Protein AF-A0A133ZIZ9-F1 (afdb_monomer)

Secondary structure (DSSP, 8-state):
---------EEEE--SB-TTS-BSS-TTSPPPPTTEEEE-SSEEEEEETTEEEEEEE-TT--HHHHHHH--S-EEE-----------

Radius of gyration: 14.5 Å; Cα contacts (8 Å, |Δi|>4): 135; chains: 1; bounding box: 39×45×33 Å

Foldseek 3Di:
DDPDPPLQQAEDEDEQAPPVRAGCQEDPRPDDPASYWYDYQFFIWHHHPPAIETAGGHPPHDPVNCVVSHHDDHHYDHPPPPDPPDD

pLDDT: mean 75.47, std 16.47, range [37.94, 91.62]

Nearest PDB structures (foldseek):
  3rrl-assembly1_D  TM=8.621E-01  e=2.960E-04  Helicobacter pylori
  3cdk-assembly1_B  TM=8.572E-01  e=9.638E-04  Bacillus subtilis
  8k9h-assembly2_E  TM=9.363E-01  e=7.860E-03  Fusobacterium nucleatum
  5dbn-assembly1_D  TM=8.194E-01  e=1.091E-02  Escherichia coli DH5[alpha]
  8k9h-assembly2_C  TM=9.399E-01  e=1.514E-02  Fusobacterium nucleatum

Structure (mmCIF, N/CA/C/O backbone):
data_AF-A0A133ZIZ9-F1
#
_entry.id   AF-A0A133ZIZ9-F1
#
loop_
_atom_site.group_PDB
_atom_site.id
_atom_site.type_symbol
_atom_site.label_atom_id
_atom_site.label_alt_id
_atom_site.label_comp_id
_atom_site.label_asym_id
_atom_site.label_entity_id
_atom_site.label_seq_id
_atom_site.pdbx_PDB_ins_code
_atom_site.Cartn_x
_atom_site.Cartn_y
_atom_site.Cartn_z
_atom_site.occupancy
_atom_site.B_iso_or_equiv
_atom_site.auth_seq_id
_atom_site.auth_comp_id
_atom_site.auth_asym_id
_atom_site.auth_atom_id
_atom_site.pdbx_PDB_model_num
ATOM 1 N N . MET A 1 1 ? 26.187 -27.800 14.305 1.00 38.00 1 MET A N 1
ATOM 2 C CA . MET A 1 1 ? 24.833 -27.551 13.767 1.00 38.00 1 MET A CA 1
ATOM 3 C C . MET A 1 1 ? 24.475 -26.107 14.071 1.00 38.00 1 MET A C 1
ATOM 5 O O . MET A 1 1 ? 24.126 -25.811 15.204 1.00 38.00 1 MET A O 1
ATOM 9 N N . ALA A 1 2 ? 24.676 -25.199 13.115 1.00 37.94 2 ALA A N 1
ATOM 10 C CA . ALA A 1 2 ? 24.287 -23.801 13.266 1.00 37.94 2 ALA A CA 1
ATOM 11 C C . ALA A 1 2 ? 22.808 -23.681 12.884 1.00 37.94 2 ALA A C 1
ATOM 13 O O . ALA A 1 2 ? 22.442 -23.903 11.731 1.00 37.94 2 ALA A O 1
ATOM 14 N N . ALA A 1 3 ? 21.958 -23.418 13.872 1.00 42.69 3 ALA A N 1
ATOM 15 C CA . ALA A 1 3 ? 20.562 -23.109 13.638 1.00 42.69 3 ALA A CA 1
ATOM 16 C C .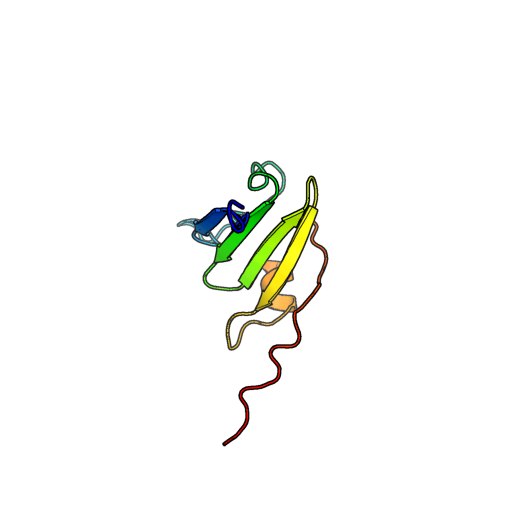 ALA A 1 3 ? 20.467 -21.748 12.936 1.00 42.69 3 ALA A C 1
ATOM 18 O O . ALA A 1 3 ? 20.842 -20.729 13.506 1.00 42.69 3 ALA A O 1
ATOM 19 N N . GLN A 1 4 ? 20.000 -21.783 11.688 1.00 41.06 4 GLN A N 1
ATOM 20 C CA . GLN A 1 4 ? 19.054 -20.831 11.113 1.00 41.06 4 GLN A CA 1
ATOM 21 C C . GLN A 1 4 ? 19.332 -19.362 11.476 1.00 41.06 4 GLN A C 1
ATOM 23 O O . GLN A 1 4 ? 18.686 -18.781 12.349 1.00 41.06 4 GLN A O 1
ATOM 28 N N . ALA A 1 5 ? 20.259 -18.736 10.744 1.00 41.97 5 ALA A N 1
ATOM 29 C CA . ALA A 1 5 ? 20.119 -17.314 10.469 1.00 41.97 5 ALA A CA 1
ATOM 30 C C . ALA A 1 5 ? 18.809 -17.190 9.687 1.00 41.97 5 ALA A C 1
ATOM 32 O O . ALA A 1 5 ? 18.761 -17.487 8.497 1.00 41.97 5 ALA A O 1
ATOM 33 N N . ALA A 1 6 ? 17.717 -16.927 10.403 1.00 44.31 6 ALA A N 1
ATOM 34 C CA . ALA A 1 6 ? 16.461 -16.567 9.786 1.00 44.31 6 ALA A CA 1
ATOM 35 C C . ALA A 1 6 ? 16.766 -15.342 8.930 1.00 44.31 6 ALA A C 1
ATOM 37 O O . ALA A 1 6 ? 17.056 -14.271 9.468 1.00 44.31 6 ALA A O 1
ATOM 38 N N . ASP A 1 7 ? 16.781 -15.570 7.624 1.00 51.22 7 ASP A N 1
ATOM 39 C CA . ASP A 1 7 ? 16.706 -14.573 6.578 1.00 51.22 7 ASP A CA 1
ATOM 40 C C . ASP A 1 7 ? 15.440 -13.755 6.855 1.00 51.22 7 ASP A C 1
ATOM 42 O O . ASP A 1 7 ? 14.316 -14.137 6.530 1.00 51.22 7 ASP A O 1
ATOM 46 N N . ARG A 1 8 ? 15.585 -12.747 7.717 1.00 55.06 8 ARG A N 1
ATOM 47 C CA . ARG A 1 8 ? 14.492 -11.857 8.073 1.00 55.06 8 ARG A CA 1
ATOM 48 C C . ARG A 1 8 ? 14.522 -10.792 6.994 1.00 55.06 8 ARG A C 1
ATOM 50 O O . ARG A 1 8 ? 15.519 -10.065 6.960 1.00 55.06 8 ARG A O 1
ATOM 57 N N . PRO A 1 9 ? 13.480 -10.685 6.150 1.00 59.03 9 PRO A N 1
ATOM 58 C CA . PRO A 1 9 ? 13.439 -9.647 5.138 1.00 59.03 9 PRO A CA 1
ATOM 59 C C . PRO A 1 9 ? 13.697 -8.308 5.821 1.00 59.03 9 PRO A C 1
ATOM 61 O O . PRO A 1 9 ? 13.140 -8.025 6.891 1.00 59.03 9 PRO A O 1
ATOM 64 N N . SER A 1 10 ? 14.596 -7.513 5.246 1.00 73.19 10 SER A N 1
ATOM 65 C CA . SER A 1 10 ? 14.942 -6.217 5.823 1.00 73.19 10 SER A CA 1
ATOM 66 C C . SER A 1 10 ? 13.674 -5.368 5.861 1.00 73.19 10 SER A C 1
ATOM 68 O O . SER A 1 10 ? 13.010 -5.191 4.842 1.00 73.19 10 SER A O 1
ATOM 70 N N . ALA A 1 11 ? 13.279 -4.900 7.044 1.00 78.94 11 ALA A N 1
ATOM 71 C CA . ALA A 1 11 ? 12.071 -4.100 7.194 1.00 78.94 11 ALA A CA 1
ATOM 72 C C . ALA A 1 11 ? 12.403 -2.622 6.964 1.00 78.94 11 ALA A C 1
ATOM 74 O O . ALA A 1 11 ? 13.152 -2.023 7.737 1.00 78.94 11 ALA A O 1
ATOM 75 N N . LEU A 1 12 ? 11.829 -2.036 5.918 1.00 81.81 12 LEU A N 1
ATOM 76 C CA . LEU A 1 12 ? 11.891 -0.611 5.631 1.00 81.81 12 LEU A CA 1
ATOM 77 C C . LEU A 1 12 ? 10.575 0.033 6.068 1.00 81.81 12 LEU A C 1
ATOM 79 O O . LEU A 1 12 ? 9.519 -0.229 5.495 1.00 81.81 12 LEU A O 1
ATOM 83 N N . VAL A 1 13 ? 10.635 0.882 7.091 1.00 83.19 13 VAL A N 1
ATOM 84 C CA . VAL A 1 13 ? 9.493 1.705 7.500 1.00 83.19 13 VAL A CA 1
ATOM 85 C C . VAL A 1 13 ? 9.637 3.061 6.830 1.00 83.19 13 VAL A C 1
ATOM 87 O O . VAL A 1 13 ? 10.630 3.751 7.059 1.00 83.19 13 VAL A O 1
ATOM 90 N N . GLN A 1 14 ? 8.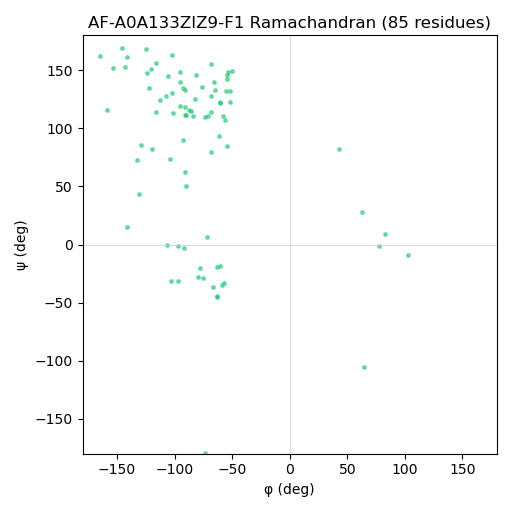665 3.440 6.006 1.00 82.25 14 GLN A N 1
ATOM 91 C CA . GLN A 1 14 ? 8.670 4.742 5.346 1.00 82.25 14 GLN A CA 1
ATOM 92 C C . GLN A 1 14 ? 7.272 5.347 5.266 1.00 82.25 14 GLN A C 1
ATOM 94 O O . GLN A 1 14 ? 6.251 4.653 5.344 1.00 82.25 14 GLN A O 1
ATOM 99 N N . GLU A 1 15 ? 7.237 6.656 5.047 1.00 83.31 15 GLU A N 1
ATOM 100 C CA . GLU A 1 15 ? 6.001 7.344 4.712 1.00 83.31 15 GLU A CA 1
ATOM 101 C C . GLU A 1 15 ? 5.487 6.885 3.341 1.00 83.31 15 GLU A C 1
ATOM 103 O O . GLU A 1 15 ? 6.242 6.663 2.397 1.00 83.31 15 GLU A O 1
ATOM 108 N N . HIS A 1 16 ? 4.171 6.712 3.230 1.00 80.44 16 HIS A N 1
ATOM 109 C CA . HIS A 1 16 ? 3.543 6.298 1.971 1.00 80.44 16 HIS A CA 1
ATOM 110 C C . HIS A 1 16 ? 3.379 7.465 0.989 1.00 80.44 16 HIS A C 1
ATOM 112 O O . HIS A 1 16 ? 3.322 7.275 -0.225 1.00 80.44 16 HIS A O 1
ATOM 118 N N . LEU A 1 17 ? 3.261 8.672 1.543 1.00 80.94 17 LEU A N 1
ATOM 119 C CA . LEU A 1 17 ? 3.095 9.923 0.820 1.00 80.94 17 LEU A CA 1
ATOM 120 C C . LEU A 1 17 ? 4.208 10.872 1.256 1.00 80.94 17 LEU A C 1
ATOM 122 O O . LEU A 1 17 ? 4.616 10.838 2.416 1.00 80.94 17 LEU A O 1
ATOM 126 N N . ASP A 1 18 ? 4.659 11.731 0.354 1.00 81.44 18 ASP A N 1
ATOM 127 C CA . ASP A 1 18 ? 5.597 12.794 0.680 1.00 81.44 18 ASP A CA 1
ATOM 128 C C . ASP A 1 18 ? 4.919 13.928 1.479 1.00 81.44 18 ASP A C 1
ATOM 130 O O . ASP A 1 18 ? 3.720 13.898 1.783 1.00 81.44 18 ASP A O 1
ATOM 134 N N . ALA A 1 19 ? 5.688 14.966 1.817 1.00 80.88 19 ALA A N 1
ATOM 135 C CA . ALA A 1 19 ? 5.182 16.131 2.545 1.00 80.88 19 ALA A CA 1
ATOM 136 C C . ALA A 1 19 ? 4.113 16.936 1.772 1.00 80.88 19 ALA A C 1
ATOM 138 O O . ALA A 1 19 ? 3.365 17.694 2.387 1.00 80.88 19 ALA A O 1
ATOM 139 N N . ALA A 1 20 ? 4.032 16.776 0.448 1.00 79.25 20 ALA A N 1
ATOM 140 C CA . ALA A 1 20 ? 3.015 17.377 -0.412 1.00 79.25 20 ALA A CA 1
ATOM 141 C C . ALA A 1 20 ? 1.786 16.463 -0.603 1.00 79.25 20 ALA A C 1
ATOM 143 O O . ALA A 1 20 ? 0.812 16.868 -1.239 1.00 79.25 20 ALA A O 1
ATOM 144 N N . GLY A 1 21 ? 1.803 15.251 -0.036 1.00 76.56 21 GLY A N 1
ATOM 145 C CA . GLY A 1 21 ? 0.747 14.254 -0.175 1.00 76.56 21 GLY A CA 1
ATOM 146 C C . GLY A 1 21 ? 0.830 13.429 -1.461 1.00 76.56 21 GLY A C 1
ATOM 147 O O . GLY A 1 21 ? -0.104 12.679 -1.747 1.00 76.56 21 GLY A O 1
ATOM 148 N N . ALA A 1 22 ? 1.913 13.543 -2.233 1.00 78.62 22 ALA A N 1
ATOM 149 C CA . ALA A 1 22 ? 2.132 12.750 -3.434 1.00 78.62 22 ALA A CA 1
ATOM 150 C C . ALA A 1 22 ? 2.679 11.356 -3.079 1.00 78.62 22 ALA A C 1
ATOM 152 O O . ALA A 1 22 ? 3.422 11.204 -2.107 1.00 78.62 22 ALA A O 1
ATOM 153 N N . PRO A 1 23 ? 2.316 10.311 -3.836 1.00 80.06 23 PRO A N 1
ATOM 154 C CA . PRO A 1 23 ? 2.720 8.948 -3.529 1.00 80.06 23 PRO A CA 1
ATOM 155 C C . PRO A 1 23 ? 4.223 8.734 -3.722 1.00 80.06 23 PRO A C 1
ATOM 157 O O . PRO A 1 23 ? 4.766 9.000 -4.792 1.00 80.06 23 PRO A O 1
ATOM 160 N N . MET A 1 24 ? 4.891 8.206 -2.692 1.00 79.00 24 MET A N 1
ATOM 161 C CA . MET A 1 24 ? 6.330 7.899 -2.753 1.00 79.00 24 MET A CA 1
ATOM 162 C C . MET A 1 24 ? 6.623 6.602 -3.520 1.00 79.00 24 MET A C 1
ATOM 164 O O . MET A 1 24 ? 7.737 6.381 -4.001 1.00 79.00 24 MET A O 1
ATOM 168 N N . LEU A 1 25 ? 5.607 5.748 -3.649 1.00 75.50 25 LEU A N 1
ATOM 169 C CA . LEU A 1 25 ? 5.621 4.542 -4.465 1.00 75.50 25 LEU A CA 1
ATOM 170 C C . LEU A 1 25 ? 5.064 4.891 -5.843 1.00 75.50 25 LEU A C 1
ATOM 172 O O . LEU A 1 25 ? 3.856 4.827 -6.046 1.00 75.50 25 LEU A O 1
ATOM 176 N N . GLY A 1 26 ? 5.921 5.303 -6.779 1.00 66.00 26 GLY A N 1
ATOM 177 C CA . GLY A 1 26 ? 5.483 5.766 -8.098 1.00 66.00 26 GLY A CA 1
ATOM 178 C C . GLY A 1 26 ? 6.419 5.434 -9.248 1.00 66.00 26 GLY A C 1
ATOM 179 O O . GLY A 1 26 ? 7.553 5.006 -9.045 1.00 66.00 26 GLY A O 1
ATOM 180 N N . ALA A 1 27 ? 5.920 5.645 -10.468 1.00 49.34 27 ALA A N 1
ATOM 181 C CA . ALA A 1 27 ? 6.673 5.461 -11.701 1.00 49.34 27 ALA A CA 1
ATOM 182 C C . ALA A 1 27 ? 7.934 6.346 -11.692 1.00 49.34 27 ALA A C 1
ATOM 184 O O . ALA A 1 27 ? 7.843 7.572 -11.736 1.00 49.34 27 ALA A O 1
ATOM 185 N N . GLY A 1 28 ? 9.108 5.714 -11.593 1.00 54.19 28 GLY A N 1
ATOM 186 C CA . GLY A 1 28 ? 10.414 6.379 -11.490 1.00 54.19 28 GLY A CA 1
ATOM 187 C C . GLY A 1 28 ? 11.020 6.406 -10.081 1.00 54.19 28 GLY A C 1
ATOM 188 O O . GLY A 1 28 ? 12.191 6.754 -9.943 1.00 54.19 28 GLY A O 1
ATOM 189 N N . SER A 1 29 ? 10.273 6.004 -9.047 1.00 60.19 29 SER A N 1
ATOM 190 C CA . SER A 1 29 ? 10.833 5.729 -7.721 1.00 60.19 29 SER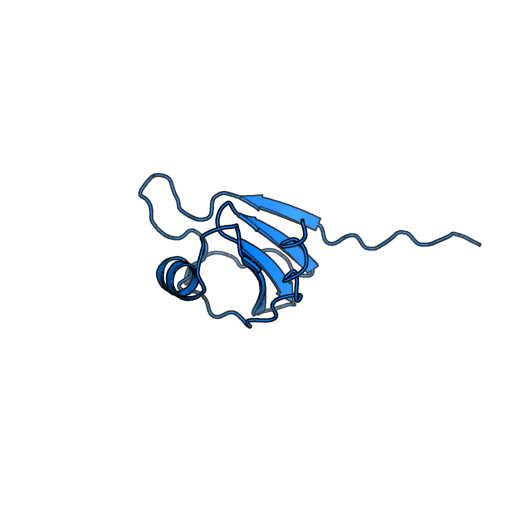 A CA 1
ATOM 191 C C . SER A 1 29 ? 11.555 4.385 -7.761 1.00 60.19 29 SER A C 1
ATOM 193 O O . SER A 1 29 ? 11.043 3.421 -8.336 1.00 60.19 29 SER A O 1
ATOM 195 N N . ALA A 1 30 ? 12.756 4.314 -7.185 1.00 64.75 30 ALA A N 1
ATOM 196 C CA . ALA A 1 30 ? 13.454 3.043 -7.060 1.00 64.75 30 ALA A CA 1
ATOM 197 C C . ALA A 1 30 ? 12.584 2.101 -6.219 1.00 64.75 30 ALA A C 1
ATOM 199 O O . ALA A 1 30 ? 12.233 2.429 -5.082 1.00 64.75 30 ALA A O 1
ATOM 200 N N . LEU A 1 31 ? 12.219 0.947 -6.784 1.00 71.50 31 LEU A N 1
ATOM 201 C CA . LEU A 1 31 ? 11.572 -0.101 -6.007 1.00 71.50 31 LEU A CA 1
ATOM 202 C C . LEU A 1 31 ? 12.458 -0.435 -4.799 1.00 71.50 31 LEU A C 1
ATOM 204 O O . LEU A 1 31 ? 13.690 -0.417 -4.924 1.00 71.50 31 LEU A O 1
ATOM 208 N N . PRO A 1 32 ? 11.859 -0.721 -3.629 1.00 75.12 32 PRO A N 1
ATOM 209 C CA . PRO A 1 32 ? 12.637 -1.175 -2.493 1.00 75.12 32 PRO A CA 1
ATOM 210 C C . PRO A 1 32 ? 13.461 -2.407 -2.902 1.00 75.12 32 PRO A C 1
ATOM 212 O O . PRO A 1 32 ? 12.992 -3.197 -3.729 1.00 75.12 32 PRO A O 1
ATOM 215 N N . PRO A 1 33 ? 14.675 -2.577 -2.344 1.00 79.06 33 PRO A N 1
ATOM 216 C CA . PRO A 1 33 ? 15.548 -3.697 -2.683 1.00 79.06 33 PRO A CA 1
ATOM 217 C C . PRO A 1 33 ? 14.792 -5.026 -2.596 1.00 79.06 33 PRO A C 1
ATOM 219 O O . PRO A 1 33 ? 13.886 -5.124 -1.768 1.00 79.06 33 PRO A O 1
ATOM 222 N N . PRO A 1 34 ? 15.125 -6.050 -3.396 1.00 79.62 34 PRO A N 1
ATOM 223 C CA . PRO A 1 34 ? 14.470 -7.354 -3.294 1.00 79.62 34 PRO A CA 1
ATOM 224 C C . PRO A 1 34 ? 14.531 -7.896 -1.858 1.00 79.62 34 PRO A C 1
ATOM 226 O O . PRO A 1 34 ? 15.467 -7.586 -1.121 1.00 79.62 34 PRO A O 1
ATOM 229 N N . GLU A 1 35 ? 13.515 -8.666 -1.456 1.00 80.75 35 GLU A N 1
ATOM 230 C CA . GLU A 1 35 ? 13.418 -9.262 -0.110 1.00 80.75 35 GLU A CA 1
ATOM 231 C C . GLU A 1 35 ? 13.328 -8.210 1.016 1.00 80.75 35 GLU A C 1
ATOM 233 O O . GLU A 1 35 ? 13.701 -8.439 2.169 1.00 80.75 35 GLU A O 1
ATOM 238 N N . THR A 1 36 ? 12.788 -7.033 0.688 1.00 84.00 36 THR A N 1
ATOM 239 C CA . THR A 1 36 ? 12.512 -5.951 1.637 1.00 84.00 36 THR A CA 1
ATOM 240 C C . THR A 1 36 ? 11.025 -5.915 1.966 1.00 84.00 36 THR A C 1
ATOM 242 O O . THR A 1 36 ? 10.160 -5.880 1.090 1.00 84.00 36 THR A O 1
ATOM 245 N N . CYS A 1 37 ? 10.719 -5.875 3.259 1.00 85.81 37 CYS A N 1
ATOM 246 C CA . CYS A 1 37 ? 9.369 -5.658 3.754 1.00 85.81 37 CYS A CA 1
ATOM 247 C C . CYS A 1 37 ? 9.148 -4.158 3.952 1.00 85.81 37 CYS A C 1
ATOM 249 O O . CYS A 1 37 ? 9.744 -3.545 4.835 1.00 85.81 37 CYS A O 1
ATOM 251 N N . LEU A 1 38 ? 8.296 -3.563 3.129 1.00 86.81 38 LEU A N 1
ATOM 252 C CA . LEU A 1 38 ? 7.931 -2.162 3.209 1.00 86.81 38 LEU A CA 1
ATOM 253 C C . LEU A 1 38 ? 6.707 -1.977 4.102 1.00 86.81 38 LEU A C 1
ATOM 255 O O . LEU A 1 38 ? 5.616 -2.442 3.781 1.00 86.81 38 LEU A O 1
ATOM 259 N N . ILE A 1 39 ? 6.855 -1.237 5.192 1.00 86.19 39 ILE A N 1
ATOM 260 C CA . ILE A 1 39 ? 5.756 -0.938 6.109 1.00 86.19 39 ILE A CA 1
ATOM 261 C C . ILE A 1 39 ? 5.452 0.551 6.031 1.00 86.19 39 ILE A C 1
ATOM 263 O O . ILE A 1 39 ? 6.318 1.394 6.252 1.00 86.19 39 ILE A O 1
ATOM 267 N N . THR A 1 40 ? 4.197 0.865 5.737 1.00 86.81 40 THR A N 1
ATOM 268 C CA . THR A 1 40 ? 3.684 2.233 5.707 1.00 86.81 40 THR A CA 1
ATOM 269 C C . THR A 1 40 ? 2.476 2.363 6.629 1.00 86.81 40 THR A C 1
ATOM 271 O O . THR A 1 40 ? 1.890 1.362 7.045 1.00 86.81 40 THR A O 1
ATOM 274 N N . ARG A 1 41 ? 2.033 3.596 6.897 1.00 86.81 41 ARG A N 1
ATOM 275 C CA . ARG A 1 41 ? 0.804 3.842 7.674 1.00 86.81 41 ARG A CA 1
ATOM 276 C C . ARG A 1 41 ? -0.472 3.254 7.056 1.00 86.81 41 ARG A C 1
ATOM 278 O O . ARG A 1 41 ? -1.463 3.130 7.765 1.00 86.81 41 ARG A O 1
ATOM 285 N N . PHE A 1 42 ? -0.467 2.926 5.760 1.00 87.44 42 PHE A N 1
ATOM 286 C CA . PHE A 1 42 ? -1.648 2.410 5.061 1.00 87.44 42 PHE A CA 1
ATOM 287 C C . PHE A 1 42 ? -1.606 0.902 4.817 1.00 87.44 42 PHE A C 1
ATOM 289 O O . PHE A 1 42 ? -2.653 0.261 4.772 1.00 87.44 42 PHE A O 1
ATOM 296 N N . ALA A 1 43 ? -0.416 0.335 4.635 1.00 90.06 43 ALA A N 1
ATOM 297 C CA . ALA A 1 43 ? -0.253 -1.047 4.209 1.00 90.06 43 ALA A CA 1
ATOM 298 C C . ALA A 1 43 ? 1.173 -1.563 4.426 1.00 90.06 43 ALA A C 1
ATOM 300 O O . ALA A 1 43 ? 2.125 -0.783 4.549 1.00 90.06 43 ALA A O 1
ATOM 301 N N . ARG A 1 44 ? 1.296 -2.892 4.402 1.00 89.75 44 ARG A N 1
ATOM 302 C CA . ARG A 1 44 ? 2.559 -3.625 4.320 1.00 89.75 44 ARG A CA 1
ATOM 303 C C . ARG A 1 44 ? 2.698 -4.242 2.932 1.00 89.75 44 ARG A C 1
ATOM 305 O O . ARG A 1 44 ? 1.822 -4.995 2.505 1.00 89.75 44 ARG A O 1
ATOM 312 N N . PHE A 1 45 ? 3.826 -3.973 2.292 1.00 90.12 45 PHE A N 1
ATOM 313 C CA . PHE A 1 45 ? 4.230 -4.578 1.033 1.00 90.12 45 PHE A CA 1
ATOM 314 C C . PHE A 1 45 ? 5.504 -5.397 1.219 1.00 90.12 45 PHE A C 1
ATOM 316 O O . PHE A 1 45 ? 6.300 -5.135 2.115 1.00 90.12 45 PHE A O 1
ATOM 323 N N . GLU A 1 46 ? 5.721 -6.366 0.351 1.00 89.19 46 GLU A N 1
ATOM 324 C CA . GLU A 1 46 ? 6.982 -7.087 0.214 1.00 89.19 46 GLU A CA 1
ATOM 325 C C . GLU A 1 46 ? 7.485 -6.926 -1.214 1.00 89.19 46 GLU A C 1
ATOM 327 O O . GLU A 1 46 ? 6.708 -7.052 -2.159 1.00 89.19 46 GLU A O 1
ATOM 332 N N . SER A 1 47 ? 8.770 -6.632 -1.385 1.00 87.19 47 SER A N 1
ATOM 333 C CA . SER A 1 47 ? 9.395 -6.665 -2.703 1.00 87.19 47 SER A CA 1
ATOM 334 C C . SER A 1 47 ? 9.786 -8.096 -3.063 1.00 87.19 47 SER A C 1
ATOM 336 O O . SER A 1 47 ? 10.527 -8.773 -2.346 1.00 87.19 47 SER A O 1
ATOM 338 N N . ALA A 1 48 ? 9.309 -8.550 -4.215 1.00 82.94 48 ALA A N 1
ATOM 339 C CA . ALA A 1 48 ? 9.644 -9.838 -4.799 1.00 82.94 48 ALA A CA 1
ATOM 340 C C . ALA A 1 48 ? 10.303 -9.604 -6.162 1.00 82.94 48 ALA A C 1
ATOM 342 O O . ALA A 1 48 ? 9.652 -9.641 -7.207 1.00 82.94 48 ALA A O 1
ATOM 343 N N . GLY A 1 49 ? 11.607 -9.314 -6.140 1.00 78.94 49 GLY A N 1
ATOM 344 C CA . GLY A 1 49 ? 12.360 -8.961 -7.342 1.00 78.94 49 GLY A CA 1
ATOM 345 C C . GLY A 1 49 ? 11.864 -7.645 -7.941 1.00 78.94 49 GLY A C 1
ATOM 346 O O . GLY A 1 49 ? 12.142 -6.580 -7.399 1.00 78.94 49 GLY A O 1
ATOM 347 N N . GLU A 1 50 ? 11.127 -7.733 -9.047 1.00 78.25 50 GLU A N 1
ATOM 348 C CA . GLU A 1 50 ? 10.630 -6.580 -9.813 1.00 78.25 50 GLU A CA 1
ATOM 349 C C . GLU A 1 50 ? 9.186 -6.182 -9.471 1.00 78.25 50 GLU A C 1
ATOM 351 O O . GLU A 1 50 ? 8.667 -5.212 -10.018 1.00 78.25 50 GLU A O 1
ATOM 356 N N . PHE A 1 51 ? 8.530 -6.905 -8.559 1.00 82.12 51 PHE A N 1
ATOM 357 C CA . PHE A 1 51 ? 7.135 -6.663 -8.194 1.00 82.12 51 PHE A CA 1
ATOM 358 C C . PHE A 1 51 ? 6.985 -6.341 -6.710 1.00 82.12 51 PHE A C 1
ATOM 360 O O . PHE A 1 51 ? 7.742 -6.822 -5.864 1.00 82.12 51 PHE A O 1
ATOM 367 N N . LEU A 1 52 ? 5.955 -5.560 -6.387 1.00 87.06 52 LEU A N 1
ATOM 368 C CA . LEU A 1 52 ? 5.485 -5.376 -5.018 1.00 87.06 52 LEU A CA 1
ATOM 369 C C . LEU A 1 52 ? 4.330 -6.333 -4.738 1.00 87.06 52 LEU A C 1
ATOM 371 O O . LEU A 1 52 ? 3.448 -6.518 -5.572 1.00 87.06 52 LEU A O 1
ATOM 375 N N . ILE A 1 53 ? 4.314 -6.910 -3.546 1.00 90.38 53 ILE A N 1
ATOM 376 C CA . ILE A 1 53 ? 3.240 -7.768 -3.059 1.00 90.38 53 ILE A CA 1
ATOM 377 C C . ILE A 1 53 ? 2.599 -7.076 -1.862 1.00 90.38 53 ILE A C 1
ATOM 379 O O . ILE A 1 53 ? 3.236 -6.913 -0.826 1.00 90.38 53 ILE A O 1
ATOM 383 N N . LEU A 1 54 ? 1.343 -6.662 -1.985 1.00 91.62 54 LEU A N 1
ATOM 384 C CA . LEU A 1 54 ? 0.553 -6.136 -0.879 1.00 91.62 54 LEU A CA 1
ATOM 385 C C . LEU A 1 54 ? 0.138 -7.293 0.038 1.00 91.62 54 LEU A C 1
ATOM 387 O O . LEU A 1 54 ? -0.723 -8.086 -0.336 1.00 91.62 54 LEU A O 1
ATOM 391 N N . ARG A 1 55 ? 0.720 -7.345 1.242 1.00 91.25 55 ARG A N 1
ATOM 392 C CA . ARG A 1 55 ? 0.508 -8.419 2.230 1.00 91.25 55 ARG A CA 1
ATOM 393 C C . ARG A 1 55 ? -0.526 -8.093 3.294 1.00 91.25 55 ARG A C 1
ATOM 395 O O . ARG A 1 55 ? -1.190 -8.985 3.809 1.00 91.25 55 ARG A O 1
ATOM 402 N N . ALA A 1 56 ? -0.658 -6.819 3.657 1.00 90.56 56 ALA A N 1
ATOM 403 C CA . ALA A 1 56 ? -1.624 -6.393 4.664 1.00 90.56 56 ALA A CA 1
ATOM 404 C C . ALA A 1 56 ? -2.063 -4.942 4.468 1.00 90.56 56 ALA A C 1
ATOM 406 O O . ALA A 1 56 ? -1.294 -4.100 4.003 1.00 90.56 56 ALA A O 1
ATOM 407 N N . LEU A 1 57 ? -3.287 -4.649 4.905 1.00 89.06 57 LEU A N 1
ATOM 408 C CA . LEU A 1 57 ? -3.853 -3.305 4.988 1.00 89.06 57 LEU A CA 1
ATOM 409 C C . LEU A 1 57 ? -3.891 -2.850 6.446 1.00 89.06 57 LEU A C 1
ATOM 411 O O . LEU A 1 57 ? -4.148 -3.649 7.350 1.00 89.06 57 LEU A O 1
ATOM 415 N N . ALA A 1 58 ? -3.668 -1.561 6.677 1.00 88.00 58 ALA A N 1
ATOM 416 C CA . ALA A 1 58 ? -3.902 -0.965 7.980 1.00 88.00 58 ALA A CA 1
ATOM 417 C C . ALA A 1 58 ? -5.413 -0.934 8.299 1.00 88.00 58 ALA A C 1
ATOM 419 O O . ALA A 1 58 ? -6.251 -0.923 7.391 1.00 88.00 58 ALA A O 1
ATOM 420 N N . PRO A 1 59 ? -5.801 -0.902 9.586 1.00 87.00 59 PRO A N 1
ATOM 421 C CA . PRO A 1 59 ? -7.204 -0.815 9.973 1.00 87.00 59 PRO A CA 1
ATOM 422 C C . PRO A 1 59 ? -7.905 0.396 9.347 1.00 87.00 59 PRO A C 1
ATOM 424 O O . PRO A 1 59 ? -7.407 1.516 9.416 1.00 87.00 59 PRO A O 1
ATOM 427 N N . GLY A 1 60 ? -9.081 0.169 8.759 1.00 86.94 60 GLY A N 1
ATOM 428 C CA . GLY A 1 60 ? -9.870 1.225 8.118 1.00 86.94 60 GLY A CA 1
ATOM 429 C C . GLY A 1 60 ? -9.370 1.658 6.736 1.00 86.94 60 GLY A C 1
ATOM 430 O O . GLY A 1 60 ? -10.018 2.495 6.118 1.00 86.94 60 GLY A O 1
ATOM 431 N N . VAL A 1 61 ? -8.273 1.079 6.237 1.00 88.62 61 VAL A N 1
ATOM 432 C CA . VAL A 1 61 ? -7.771 1.304 4.877 1.00 88.62 61 VAL A CA 1
ATOM 433 C C . VAL A 1 61 ? -8.337 0.246 3.942 1.00 88.62 61 VAL A C 1
ATOM 435 O O . VAL A 1 61 ? -8.345 -0.945 4.257 1.00 88.62 61 VAL A O 1
ATOM 438 N N . THR A 1 62 ? -8.813 0.676 2.779 1.00 89.62 62 THR A N 1
ATOM 439 C CA . THR A 1 62 ? -9.355 -0.212 1.749 1.00 89.62 62 THR A CA 1
ATOM 440 C C . THR A 1 62 ? -8.355 -0.435 0.617 1.00 89.62 62 THR A C 1
ATOM 442 O O . THR A 1 62 ? -7.428 0.348 0.412 1.00 89.62 62 THR A O 1
ATOM 445 N N . LEU A 1 63 ? -8.574 -1.481 -0.187 1.00 88.88 63 LEU A N 1
ATOM 446 C CA . LEU A 1 63 ? -7.814 -1.675 -1.428 1.00 88.88 63 LEU A CA 1
ATOM 447 C C . LEU A 1 63 ? -7.944 -0.475 -2.377 1.00 88.88 63 LEU A C 1
ATOM 449 O O . LEU A 1 63 ? -6.989 -0.138 -3.068 1.00 88.88 63 LEU A O 1
ATOM 453 N N . MET A 1 64 ? -9.098 0.196 -2.381 1.00 88.69 64 MET A N 1
ATOM 454 C CA . MET A 1 64 ? -9.319 1.385 -3.202 1.00 88.69 64 MET A CA 1
ATOM 455 C C . MET A 1 64 ? -8.446 2.561 -2.746 1.00 88.69 64 MET A C 1
ATOM 457 O O . MET A 1 64 ? -7.939 3.300 -3.587 1.00 88.69 64 MET A O 1
ATOM 461 N N . ASP A 1 65 ? -8.229 2.723 -1.439 1.00 88.50 65 ASP A N 1
ATOM 462 C CA . ASP A 1 65 ? -7.316 3.744 -0.917 1.00 88.50 65 ASP A CA 1
ATOM 463 C C . ASP A 1 65 ? -5.886 3.479 -1.393 1.00 88.50 65 ASP A C 1
ATOM 465 O O . ASP A 1 65 ? -5.248 4.385 -1.924 1.00 88.50 65 ASP A O 1
ATOM 469 N N . ILE A 1 66 ? -5.428 2.223 -1.318 1.00 89.94 66 ILE A N 1
ATOM 470 C CA . ILE A 1 66 ? -4.097 1.827 -1.798 1.00 89.94 66 ILE A CA 1
ATOM 471 C C . ILE A 1 66 ? -3.948 2.028 -3.306 1.00 89.94 66 ILE A C 1
ATOM 473 O O . ILE A 1 66 ? -2.942 2.575 -3.743 1.00 89.94 66 ILE A O 1
ATOM 477 N N . GLN A 1 67 ? -4.940 1.651 -4.117 1.00 88.12 67 GLN A N 1
ATOM 478 C CA . GLN A 1 67 ? -4.912 1.890 -5.568 1.00 88.12 67 GL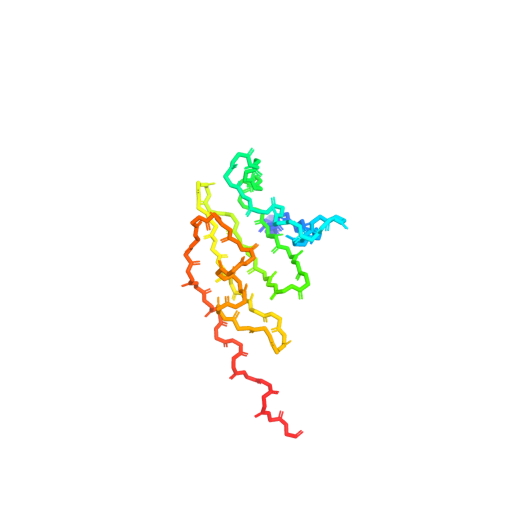N A CA 1
ATOM 479 C C . GLN A 1 67 ? -4.787 3.377 -5.915 1.00 88.12 67 GLN A C 1
ATOM 481 O O . GLN A 1 67 ? -4.123 3.732 -6.884 1.00 88.12 67 GLN A O 1
ATOM 486 N N . ARG A 1 68 ? -5.398 4.261 -5.120 1.00 87.12 68 ARG A N 1
ATOM 487 C CA . ARG A 1 68 ? -5.311 5.712 -5.332 1.00 87.12 68 ARG A CA 1
ATOM 488 C C . ARG A 1 68 ? -3.967 6.297 -4.909 1.00 87.12 68 ARG A C 1
ATOM 490 O O . ARG A 1 68 ? -3.568 7.321 -5.458 1.00 87.12 68 ARG A O 1
ATOM 497 N N . THR A 1 69 ? -3.295 5.687 -3.936 1.00 84.50 69 THR A N 1
ATOM 498 C CA . THR A 1 69 ? -2.040 6.192 -3.358 1.00 84.50 69 THR A CA 1
ATOM 499 C C . THR A 1 69 ? -0.802 5.400 -3.771 1.00 84.50 69 THR A C 1
ATOM 501 O O . THR A 1 69 ? 0.297 5.747 -3.361 1.00 84.50 69 THR A O 1
ATOM 504 N N . THR A 1 70 ? -0.946 4.348 -4.575 1.00 85.88 70 THR A N 1
ATOM 505 C CA . THR A 1 70 ? 0.160 3.513 -5.064 1.00 85.88 70 THR A CA 1
ATOM 506 C C . THR A 1 70 ? 0.059 3.382 -6.587 1.00 85.88 70 THR A C 1
ATOM 508 O O . THR A 1 70 ? -0.541 2.429 -7.075 1.00 85.88 70 THR A O 1
ATOM 511 N N . PRO A 1 71 ? 0.609 4.338 -7.359 1.00 81.94 71 PRO A N 1
ATOM 512 C CA . PRO A 1 71 ? 0.624 4.304 -8.827 1.00 81.94 71 PRO A CA 1
ATOM 513 C C . PRO A 1 71 ? 1.575 3.269 -9.460 1.00 81.94 71 PRO A C 1
ATOM 515 O O . PRO A 1 71 ? 1.756 3.290 -10.674 1.00 81.94 71 PRO A O 1
ATOM 518 N N . VAL A 1 72 ? 2.205 2.395 -8.672 1.00 83.25 72 VAL A N 1
ATOM 519 C CA . VAL A 1 72 ? 3.044 1.281 -9.154 1.00 83.25 72 VAL A CA 1
ATOM 520 C C . VAL A 1 72 ?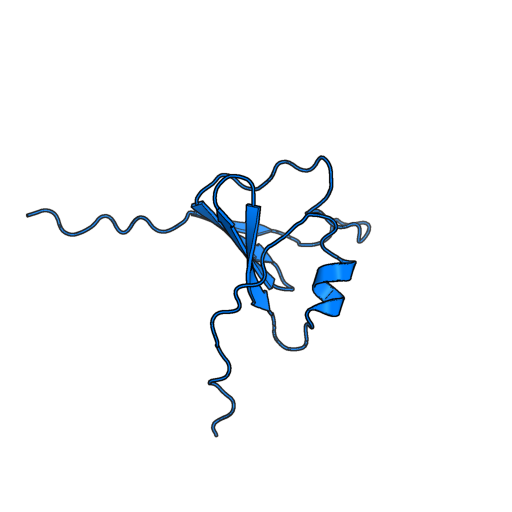 2.208 0.008 -9.218 1.00 83.25 72 VAL A C 1
ATOM 522 O O . VAL A 1 72 ? 1.321 -0.178 -8.390 1.00 83.25 72 VAL A O 1
ATOM 525 N N . ASP A 1 73 ? 2.512 -0.885 -10.158 1.00 86.06 73 ASP A N 1
ATOM 526 C CA . ASP A 1 73 ? 1.903 -2.211 -10.205 1.00 86.06 73 ASP A CA 1
ATOM 527 C C . ASP A 1 73 ? 2.291 -3.055 -8.980 1.00 86.06 73 ASP A C 1
ATOM 529 O O . ASP A 1 73 ? 3.459 -3.155 -8.594 1.00 86.06 73 ASP A O 1
ATOM 533 N N . TYR A 1 74 ? 1.301 -3.699 -8.369 1.00 88.06 74 TYR A N 1
ATOM 534 C CA . TYR A 1 74 ? 1.508 -4.627 -7.263 1.00 88.06 74 TYR A CA 1
ATOM 535 C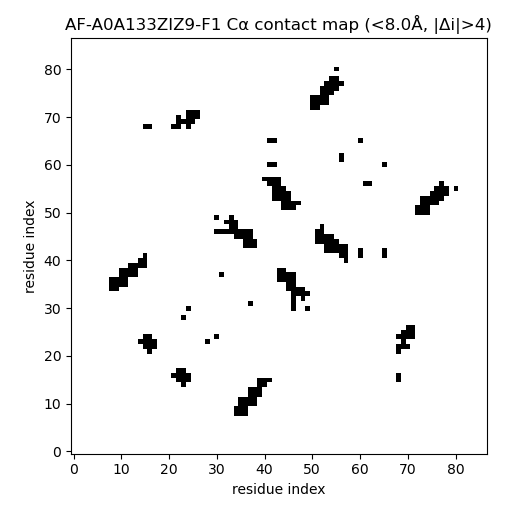 C . TYR A 1 74 ? 0.535 -5.799 -7.338 1.00 88.06 74 TYR A C 1
ATOM 537 O O . TYR A 1 74 ? -0.584 -5.696 -7.844 1.00 88.06 74 TYR A O 1
ATOM 545 N N . ILE A 1 75 ? 0.965 -6.924 -6.785 1.00 90.88 75 ILE A N 1
ATOM 546 C CA . ILE A 1 75 ? 0.159 -8.125 -6.610 1.00 90.88 75 ILE A CA 1
ATOM 547 C C . ILE A 1 75 ? -0.514 -8.037 -5.245 1.00 90.88 75 ILE A C 1
ATOM 549 O O . ILE A 1 75 ? 0.124 -7.717 -4.245 1.00 90.88 75 ILE A O 1
ATOM 553 N N . VAL A 1 76 ? -1.812 -8.315 -5.188 1.00 91.25 76 VAL A N 1
ATOM 554 C CA . VAL A 1 76 ? -2.543 -8.392 -3.922 1.00 91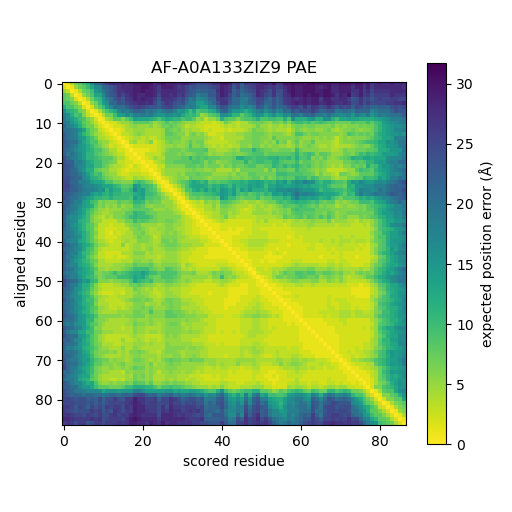.25 76 VAL A CA 1
ATOM 555 C C . VAL A 1 76 ? -2.478 -9.826 -3.415 1.00 91.25 76 VAL A C 1
ATOM 557 O O . VAL A 1 76 ? -3.096 -10.709 -4.001 1.00 91.25 76 VAL A O 1
ATOM 560 N N . ASP A 1 77 ? -1.755 -10.038 -2.321 1.00 90.69 77 ASP A N 1
ATOM 561 C CA . ASP A 1 77 ? -1.684 -11.314 -1.611 1.00 90.69 77 ASP A CA 1
ATOM 562 C C . ASP A 1 77 ? -1.882 -11.042 -0.122 1.00 90.69 77 ASP A C 1
ATOM 564 O O . ASP A 1 77 ? -0.944 -11.006 0.670 1.00 90.69 77 ASP A O 1
ATOM 568 N N . LEU A 1 78 ? -3.124 -10.723 0.243 1.00 86.06 78 LEU A N 1
ATOM 569 C CA . LEU A 1 78 ? -3.451 -10.412 1.625 1.00 86.06 78 LEU A CA 1
ATOM 570 C C . LEU A 1 78 ? -3.392 -11.698 2.447 1.00 86.06 78 LEU A C 1
ATOM 572 O O . LEU A 1 78 ? -4.275 -12.554 2.327 1.00 86.06 78 LEU A O 1
ATOM 576 N N . ASP A 1 79 ? -2.398 -11.793 3.332 1.00 72.44 79 ASP A N 1
ATOM 577 C CA . ASP A 1 79 ? -2.438 -12.751 4.427 1.00 72.44 79 ASP A CA 1
ATOM 578 C C . ASP A 1 79 ? -3.777 -12.542 5.131 1.00 72.44 79 ASP A C 1
ATOM 580 O O . ASP A 1 79 ? -4.115 -11.427 5.541 1.00 72.44 79 ASP A O 1
ATOM 584 N N . THR A 1 80 ? -4.592 -13.591 5.219 1.00 51.75 80 THR A N 1
ATOM 585 C CA . THR A 1 80 ? -5.917 -13.498 5.831 1.00 51.75 80 THR A CA 1
ATOM 586 C C . THR A 1 80 ? -5.762 -13.261 7.337 1.00 51.75 80 THR A C 1
ATOM 588 O O . THR A 1 80 ? -5.932 -14.161 8.150 1.00 51.75 80 THR A O 1
ATOM 591 N N . ILE A 1 81 ? -5.489 -12.020 7.745 1.00 51.28 81 ILE A N 1
ATOM 592 C CA . ILE A 1 81 ? -5.626 -11.543 9.124 1.00 51.28 81 ILE A CA 1
ATOM 593 C C . ILE A 1 81 ? -7.049 -10.990 9.280 1.00 51.28 81 ILE A C 1
ATOM 595 O O . ILE A 1 81 ? -7.295 -9.886 9.751 1.00 51.28 81 ILE A O 1
ATOM 599 N N . THR A 1 82 ? -8.036 -11.791 8.875 1.00 46.88 82 THR A N 1
ATOM 600 C CA . THR A 1 82 ? -9.425 -11.650 9.332 1.00 46.88 82 THR A CA 1
ATOM 601 C C . THR A 1 82 ? -9.590 -12.524 10.573 1.00 46.88 82 THR A C 1
ATOM 603 O O . THR A 1 82 ? -10.311 -13.515 10.554 1.00 46.88 82 THR A O 1
ATOM 606 N N . ALA A 1 83 ? -8.853 -12.228 11.649 1.00 44.41 83 ALA A N 1
ATOM 607 C CA . ALA A 1 83 ? -8.874 -13.078 12.845 1.00 44.41 83 ALA A CA 1
ATOM 608 C C . ALA A 1 83 ? -8.837 -12.349 14.198 1.00 44.41 83 ALA A C 1
ATOM 610 O O . ALA A 1 83 ?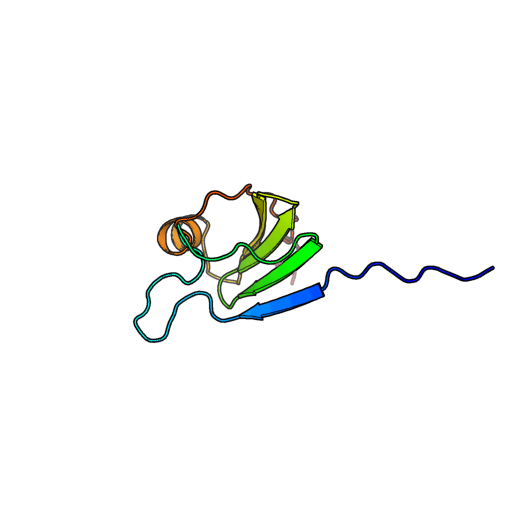 -8.652 -13.009 15.211 1.00 44.41 83 ALA A O 1
ATOM 611 N N . LEU A 1 84 ? -9.084 -11.034 14.269 1.00 43.97 84 LEU A N 1
ATOM 612 C CA . LEU A 1 84 ? -9.297 -10.345 15.558 1.00 43.97 84 LEU A CA 1
ATOM 613 C C . LEU A 1 84 ? -10.553 -9.455 15.570 1.00 43.97 84 LEU A C 1
ATOM 615 O O . LEU A 1 84 ? -10.576 -8.362 16.123 1.00 43.97 84 LEU A O 1
ATOM 619 N N . ARG A 1 85 ? -11.654 -9.982 15.017 1.00 49.28 85 ARG A N 1
ATOM 620 C CA . ARG A 1 85 ? -12.997 -9.754 15.580 1.00 49.28 85 ARG A CA 1
ATOM 621 C C . ARG A 1 85 ? -13.457 -11.007 16.329 1.00 49.28 85 ARG A C 1
ATOM 623 O O . ARG A 1 85 ? -14.295 -11.752 15.836 1.00 49.28 85 ARG A O 1
ATOM 630 N N . ARG A 1 86 ? -12.877 -11.242 17.501 1.00 43.59 86 ARG A N 1
ATOM 631 C CA . ARG A 1 86 ? -13.395 -12.039 18.630 1.00 43.59 86 ARG A CA 1
ATOM 632 C C . ARG A 1 86 ? -12.596 -11.504 19.823 1.00 43.59 86 ARG A C 1
ATOM 634 O O . ARG A 1 86 ? -11.377 -11.556 19.757 1.00 43.59 86 ARG A O 1
ATOM 641 N N . THR A 1 87 ? -13.140 -10.869 20.847 1.00 42.62 87 THR A N 1
ATOM 642 C CA . THR A 1 87 ? -14.461 -10.892 21.489 1.00 42.62 87 THR A CA 1
ATOM 643 C C . THR A 1 87 ? -14.510 -9.683 22.411 1.00 42.62 87 THR A C 1
ATOM 645 O O . THR A 1 87 ? -13.424 -9.331 22.925 1.00 42.62 87 THR A O 1
#

Mean predicted aligned error: 9.56 Å

Sequence (87 aa):
MAAQAADRPSALVQEHLDAAGAPMLGAGSALPPPETCLITRFARFESAGEFLILRALAPGVTLMDIQRTTPVDYIVDLDTITALRRT

Solvent-accessible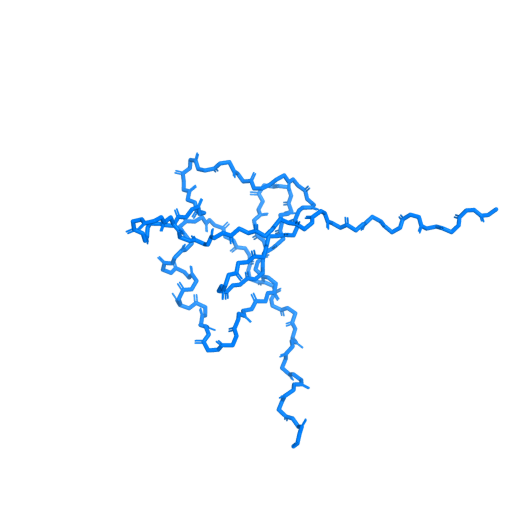 surface area (backbone atoms only — not comparable to full-atom values): 5363 Å² total; per-residue (Å²): 136,84,80,72,83,72,86,64,56,52,73,46,77,47,71,51,43,47,99,87,67,47,48,57,49,32,89,88,47,80,74,66,60,59,53,25,32,38,39,34,87,55,34,33,33,33,24,60,66,93,39,36,32,37,36,43,66,32,91,94,50,50,72,68,56,48,58,75,47,34,74,46,80,64,45,84,52,62,62,85,79,84,75,78,91,72,131